Protein AF-A0A6I1ZCX1-F1 (afdb_monomer)

Solvent-accessible surface area (backbone atoms only — not comparable to full-atom values): 4088 Å² total; per-residue (Å²): 137,85,81,85,79,76,80,78,78,74,78,80,79,66,80,78,80,74,73,75,69,66,46,79,47,73,48,83,51,86,67,35,33,40,37,39,36,23,38,84,88,66,49,81,75,49,74,51,78,34,50,60,43,78,67,27,52,48,68,73,76,107

Radius of gyration: 23.3 Å; Cα contacts (8 Å, |Δi|>4): 71; chains: 1; bounding box: 38×42×63 Å

pLDDT: mean 83.61, std 18.28, range [43.19, 98.19]

Secondary structure (DSSP, 8-state):
----PPP--------------EEEEEEE-SSEEEEEEEETT--EEEEEEEESSHHHHHHHH-

Nearest PDB structures (foldseek):
  3j9m-assembly1_AI  TM=5.997E-01  e=6.069E-01  Homo sapiens
  6zm6-assembly1_AI  TM=5.994E-01  e=6.855E-01  Homo sapiens
  7nsh-assembly1_BS  TM=7.611E-01  e=1.424E+00  Sus scrofa
  5aj4-assembly1_AK  TM=5.904E-01  e=8.747E-01  Sus scrofa
  8oip-assembly1_Ai  TM=5.996E-01  e=9.296E-01  Sus scrofa

Mean predicted aligned error: 12.22 Å

Structure (mmCIF, N/CA/C/O backbone):
data_AF-A0A6I1ZCX1-F1
#
_entry.id   AF-A0A6I1ZCX1-F1
#
loop_
_atom_site.group_PDB
_atom_site.id
_atom_site.type_symbol
_atom_site.label_atom_id
_atom_site.label_alt_id
_atom_site.label_comp_id
_atom_site.label_asym_id
_atom_site.label_entity_id
_atom_site.label_seq_id
_atom_site.pdbx_PDB_ins_code
_atom_site.Cartn_x
_atom_site.Cartn_y
_atom_site.Cartn_z
_atom_site.occupancy
_atom_site.B_iso_or_equiv
_atom_site.auth_seq_id
_atom_site.auth_comp_id
_atom_site.auth_asym_id
_atom_site.auth_atom_id
_atom_site.pdbx_PDB_model_num
ATOM 1 N N . MET A 1 1 ? -29.571 32.752 51.502 1.00 43.19 1 MET A N 1
ATOM 2 C CA . MET A 1 1 ? -28.186 32.563 51.024 1.00 43.19 1 MET A CA 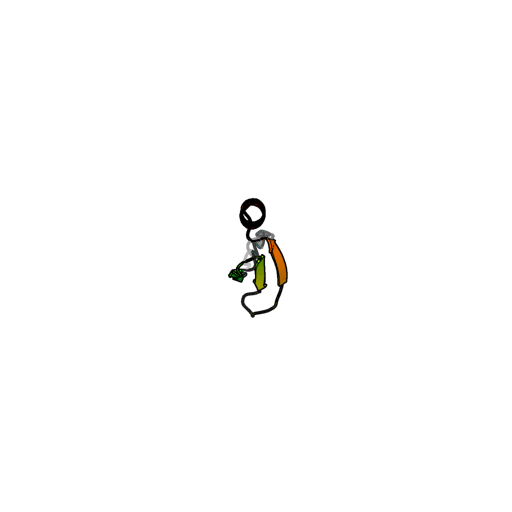1
ATOM 3 C C . MET A 1 1 ? -28.233 32.578 49.508 1.00 43.19 1 MET A C 1
ATOM 5 O O . MET A 1 1 ? -28.819 31.671 48.938 1.00 43.19 1 MET A O 1
ATOM 9 N N . THR A 1 2 ? -27.726 33.629 48.869 1.00 46.44 2 THR A N 1
ATOM 10 C CA . THR A 1 2 ? -27.741 33.757 47.404 1.00 46.44 2 THR A CA 1
ATOM 11 C C . THR A 1 2 ? -26.357 33.385 46.896 1.00 46.44 2 THR A C 1
ATOM 13 O O . THR A 1 2 ? -25.396 34.088 47.195 1.00 46.44 2 THR A O 1
ATOM 16 N N . VAL A 1 3 ? -26.234 32.267 46.181 1.00 51.19 3 VAL A N 1
ATOM 17 C CA . VAL A 1 3 ? -24.994 31.918 45.478 1.00 51.19 3 VAL A CA 1
ATOM 18 C C . VAL A 1 3 ? -25.030 32.556 44.092 1.00 51.19 3 VAL A C 1
ATOM 20 O O . VAL A 1 3 ? -25.950 32.323 43.312 1.00 51.19 3 VAL A O 1
ATOM 23 N N . LEU A 1 4 ? -24.049 33.406 43.804 1.00 52.03 4 LEU A N 1
ATOM 24 C CA . LEU A 1 4 ? -23.825 33.958 42.474 1.00 52.03 4 LEU A CA 1
ATOM 25 C C . LEU A 1 4 ? -23.147 32.861 41.638 1.00 52.03 4 LEU A C 1
ATOM 27 O O . LEU A 1 4 ? -21.977 32.555 41.863 1.00 52.03 4 LEU A O 1
ATOM 31 N N . SER A 1 5 ? -23.887 32.213 40.734 1.00 66.31 5 SER A N 1
ATOM 32 C CA . SER A 1 5 ? -23.312 31.192 39.849 1.00 66.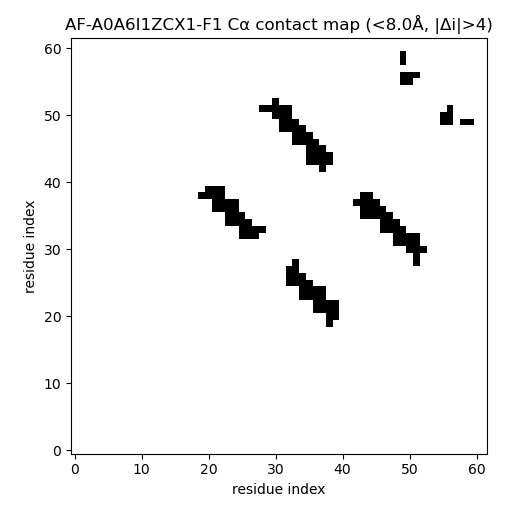31 5 SER A CA 1
ATOM 33 C C . SER A 1 5 ? -22.488 31.852 38.744 1.00 66.31 5 SER A C 1
ATOM 35 O O . SER A 1 5 ? -22.933 32.798 38.095 1.00 66.31 5 SER A O 1
ATOM 37 N N . MET A 1 6 ? -21.275 31.337 38.560 1.00 68.00 6 MET A N 1
ATOM 38 C CA . MET A 1 6 ? -20.283 31.765 37.574 1.00 68.00 6 MET A CA 1
ATOM 39 C C . MET A 1 6 ? -20.796 31.556 36.137 1.00 68.00 6 MET A C 1
ATOM 41 O O . MET A 1 6 ? -21.590 30.640 35.906 1.00 68.00 6 MET A O 1
ATOM 45 N N . PRO A 1 7 ? -20.351 32.373 35.163 1.00 56.22 7 PRO A N 1
ATOM 46 C CA . PRO A 1 7 ? -20.769 32.232 33.776 1.00 56.22 7 PRO A CA 1
ATOM 47 C C . PRO A 1 7 ? -20.357 30.861 33.233 1.00 56.22 7 PRO A C 1
ATOM 49 O O . PRO A 1 7 ? -19.188 30.467 33.288 1.00 56.22 7 PRO A O 1
ATOM 52 N N . HIS A 1 8 ? -21.342 30.143 32.691 1.00 54.97 8 HIS A N 1
ATOM 53 C CA . HIS A 1 8 ? -21.118 28.987 31.836 1.00 54.97 8 HIS A CA 1
ATOM 54 C C . HIS A 1 8 ? -20.174 29.433 30.721 1.00 54.97 8 HIS A C 1
ATOM 56 O O . HIS A 1 8 ? -20.512 30.335 29.952 1.00 54.97 8 HIS A O 1
ATOM 62 N N . HIS A 1 9 ? -18.970 28.864 30.681 1.00 54.00 9 HIS A N 1
ATOM 63 C CA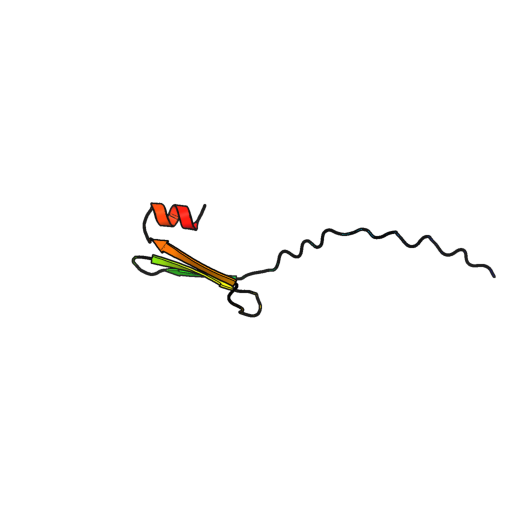 . HIS A 1 9 ? -18.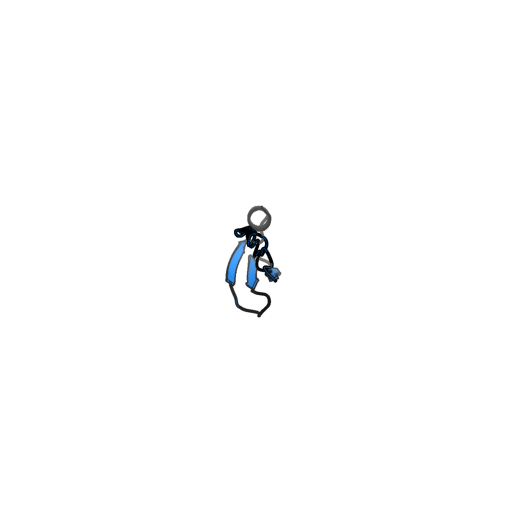041 29.135 29.597 1.00 54.00 9 HIS A CA 1
ATOM 64 C C . HIS A 1 9 ? -18.715 28.694 28.298 1.00 54.00 9 HIS A C 1
ATOM 66 O O . HIS A 1 9 ? -18.933 27.507 28.057 1.00 54.00 9 HIS A O 1
ATOM 72 N N . CYS A 1 10 ? -19.117 29.703 27.523 1.00 49.84 10 CYS A N 1
ATOM 73 C CA . CYS A 1 10 ? -19.576 29.598 26.153 1.00 49.84 10 CYS A CA 1
ATOM 74 C C . CYS A 1 10 ? -18.571 28.741 25.383 1.00 49.84 10 CYS A C 1
ATOM 76 O O . CYS A 1 10 ? -17.364 28.960 25.496 1.00 49.84 10 CYS A O 1
ATOM 78 N N . GLY A 1 11 ? -19.091 27.733 24.684 1.00 60.72 11 GLY A N 1
ATOM 79 C CA . GLY A 1 11 ? -18.328 26.631 24.127 1.00 60.72 11 GLY A CA 1
ATOM 80 C C . GLY A 1 11 ? -17.043 27.074 23.442 1.00 60.72 11 GLY A C 1
ATOM 81 O O . GLY A 1 11 ? -17.066 27.747 22.413 1.00 60.72 11 GLY A O 1
ATOM 82 N N . SER A 1 12 ? -15.915 26.596 23.960 1.00 55.12 12 SER A N 1
ATOM 83 C CA . SER A 1 12 ? -14.791 26.326 23.083 1.00 55.12 12 SER A CA 1
ATOM 84 C C . SER A 1 12 ? -15.246 25.193 22.169 1.00 55.12 12 SER A C 1
ATOM 86 O O . SER A 1 12 ? -15.225 24.026 22.564 1.00 55.12 12 SER A O 1
ATOM 88 N N . ALA A 1 13 ? -15.699 25.530 20.963 1.00 62.19 13 ALA A N 1
ATOM 89 C CA . ALA A 1 13 ? -15.668 24.593 19.855 1.00 62.19 13 ALA A CA 1
ATOM 90 C C . ALA A 1 13 ? -14.193 24.227 19.656 1.00 62.19 13 ALA A C 1
ATOM 92 O O . ALA A 1 13 ? -13.464 24.886 18.917 1.00 62.19 13 ALA A O 1
ATOM 93 N N . GLN A 1 14 ? -13.718 23.234 20.411 1.00 63.12 14 GLN A N 1
ATOM 94 C CA . GLN A 1 14 ? -12.478 22.567 20.076 1.00 63.12 14 GLN A CA 1
ATOM 95 C C . GLN A 1 14 ? -12.700 22.025 18.666 1.00 63.12 14 GLN A C 1
ATOM 97 O O . GLN A 1 14 ? -13.706 21.340 18.458 1.00 63.12 14 GLN A O 1
ATOM 102 N N . PRO A 1 15 ? -11.832 22.331 17.688 1.00 54.81 15 PRO A N 1
ATOM 103 C CA . PRO A 1 15 ? -11.837 21.561 16.463 1.00 54.81 15 PRO A CA 1
ATOM 104 C C . PRO A 1 15 ? -11.658 20.112 16.905 1.00 54.81 15 PRO A C 1
ATOM 106 O O . PRO A 1 15 ? -10.636 19.757 17.496 1.00 54.81 15 PRO A O 1
ATOM 109 N N . SER A 1 16 ? -12.692 19.295 16.726 1.00 61.47 16 SER A N 1
ATOM 110 C CA . SER A 1 16 ? -12.549 17.857 16.833 1.00 61.47 16 SER A CA 1
ATOM 111 C C . SER A 1 16 ? -11.621 17.484 15.693 1.00 61.47 16 SER A C 1
ATOM 113 O O . SER A 1 16 ? -12.058 17.296 14.558 1.00 61.47 16 SER A O 1
ATOM 115 N N . THR A 1 17 ? -10.323 17.456 15.976 1.00 58.38 17 THR A N 1
ATOM 116 C CA . THR A 1 17 ? -9.338 16.765 15.158 1.00 58.38 17 THR A CA 1
ATOM 117 C C . THR A 1 17 ? -9.642 15.281 15.306 1.00 58.38 17 THR A C 1
ATOM 119 O O . THR A 1 17 ? -8.906 14.541 15.951 1.00 58.38 17 THR A O 1
ATOM 122 N N . ASP A 1 18 ? -10.786 14.851 14.779 1.00 63.25 18 ASP A N 1
ATOM 123 C CA . ASP A 1 18 ? -11.116 13.446 14.630 1.00 63.25 18 ASP A CA 1
ATOM 124 C C . ASP A 1 18 ? -10.363 12.952 13.397 1.00 63.25 18 ASP A C 1
ATOM 126 O O . ASP A 1 18 ? -10.918 12.677 12.335 1.00 63.25 18 ASP A O 1
ATOM 130 N N . SER A 1 19 ? -9.035 12.960 13.509 1.00 69.94 19 SER A N 1
ATOM 131 C CA . SER A 1 19 ? -8.170 12.266 12.574 1.00 69.94 19 SER A CA 1
ATOM 132 C C . SER A 1 19 ? -8.402 10.781 12.816 1.00 69.94 19 SER A C 1
ATOM 134 O O . SER A 1 19 ? -7.727 10.167 13.645 1.00 69.94 19 SER A O 1
ATOM 136 N N . ALA A 1 20 ? -9.408 10.220 12.143 1.00 83.12 20 ALA A N 1
ATOM 137 C CA . ALA A 1 20 ? -9.714 8.803 12.225 1.00 83.12 20 ALA A CA 1
ATOM 138 C C . ALA A 1 20 ? -8.442 8.002 11.914 1.00 83.12 20 ALA A C 1
ATOM 140 O O . ALA A 1 20 ? -7.842 8.139 10.846 1.00 83.12 20 ALA A O 1
ATOM 141 N N . THR A 1 21 ? -8.005 7.184 12.872 1.00 92.62 21 THR A N 1
ATOM 142 C CA . THR A 1 21 ? -6.861 6.295 12.662 1.00 92.62 21 THR A CA 1
ATOM 143 C C . THR A 1 21 ? -7.250 5.225 11.647 1.00 92.62 21 THR A C 1
ATOM 145 O O . THR A 1 21 ? -8.322 4.622 11.741 1.00 92.62 21 THR A O 1
ATOM 148 N N . VAL A 1 22 ? -6.369 4.979 10.683 1.00 95.38 22 VAL A N 1
ATOM 149 C CA . VAL A 1 22 ? -6.541 3.963 9.641 1.00 95.38 22 VAL A CA 1
ATOM 150 C C . VAL A 1 22 ? -5.300 3.085 9.560 1.00 95.38 22 VAL A C 1
ATOM 152 O O . VAL A 1 22 ? -4.212 3.489 9.970 1.00 95.38 22 VAL A O 1
ATOM 155 N N . VAL A 1 23 ? -5.468 1.884 9.017 1.00 96.44 23 VAL A N 1
ATOM 156 C CA . VAL A 1 23 ? -4.372 0.975 8.681 1.00 96.44 23 VAL A CA 1
ATOM 157 C C . VAL A 1 23 ? -4.238 0.932 7.164 1.00 96.44 23 VAL A C 1
ATOM 159 O O . VAL A 1 23 ? -5.225 0.747 6.452 1.00 96.44 23 VAL A O 1
ATOM 162 N N . LEU A 1 24 ? -3.010 1.100 6.677 1.00 96.00 24 LEU A N 1
ATOM 163 C CA . LEU A 1 24 ? -2.661 0.959 5.268 1.00 96.00 24 LEU A CA 1
ATOM 164 C C . LEU A 1 24 ? -1.965 -0.386 5.054 1.00 96.00 24 LEU A C 1
ATOM 166 O O . LEU A 1 24 ? -0.908 -0.632 5.633 1.00 96.00 24 LEU A O 1
ATOM 170 N N . GLY A 1 25 ? -2.545 -1.242 4.220 1.00 96.25 25 GLY A N 1
ATOM 171 C CA . GLY A 1 25 ? -1.896 -2.450 3.720 1.00 96.25 25 GLY A CA 1
ATOM 172 C C . GLY A 1 25 ? -1.400 -2.237 2.295 1.00 96.25 25 GLY A C 1
ATOM 173 O O . GLY A 1 25 ? -2.116 -1.652 1.482 1.00 96.25 25 GLY A O 1
ATOM 174 N N . VAL A 1 26 ? -0.200 -2.728 1.988 1.00 96.50 26 VAL A N 1
ATOM 175 C CA . VAL A 1 26 ? 0.329 -2.779 0.620 1.00 96.50 26 VAL A CA 1
ATOM 176 C C . VAL A 1 26 ? 0.670 -4.224 0.294 1.00 96.50 26 VAL A C 1
ATOM 178 O O . VAL A 1 26 ? 1.514 -4.831 0.950 1.00 96.50 26 VAL A O 1
ATOM 181 N N . ASP A 1 27 ? 0.004 -4.764 -0.714 1.00 96.31 27 ASP A N 1
ATOM 182 C CA . ASP A 1 27 ? 0.306 -6.062 -1.296 1.00 96.31 27 ASP A CA 1
ATOM 183 C C . ASP A 1 27 ? 1.305 -5.879 -2.445 1.00 96.31 27 ASP A C 1
ATOM 185 O O . ASP A 1 27 ? 0.990 -5.277 -3.476 1.00 96.31 27 ASP A O 1
ATOM 189 N N . THR A 1 28 ? 2.536 -6.350 -2.242 1.00 93.81 28 THR A N 1
ATOM 190 C CA . THR A 1 28 ? 3.668 -6.135 -3.148 1.00 93.81 28 THR A CA 1
ATOM 191 C C . THR A 1 28 ? 3.873 -7.329 -4.083 1.00 93.81 28 THR A C 1
ATOM 193 O O . THR A 1 28 ? 4.711 -8.200 -3.856 1.00 93.81 28 THR A O 1
ATOM 196 N N . HIS A 1 29 ? 3.119 -7.364 -5.182 1.00 93.75 29 HIS A N 1
ATOM 197 C CA . HIS A 1 29 ? 3.323 -8.331 -6.263 1.00 93.75 29 HIS A CA 1
ATOM 198 C C . HIS A 1 29 ? 4.378 -7.847 -7.274 1.00 93.75 29 HIS A C 1
ATOM 200 O O . HIS A 1 29 ? 4.856 -6.714 -7.227 1.00 93.75 29 HIS A O 1
ATOM 206 N N . LYS A 1 30 ? 4.770 -8.734 -8.202 1.00 93.62 30 LYS A N 1
ATOM 207 C CA . LYS A 1 30 ? 5.858 -8.481 -9.164 1.00 93.62 30 LYS A CA 1
ATOM 208 C C . LYS A 1 30 ? 5.605 -7.265 -10.061 1.00 93.62 30 LYS A C 1
ATOM 210 O O . LYS A 1 30 ? 6.527 -6.493 -10.291 1.00 93.62 30 LYS A O 1
ATOM 215 N N . ASP A 1 31 ? 4.383 -7.133 -10.573 1.00 97.69 31 ASP A N 1
ATOM 216 C CA . ASP A 1 31 ? 4.053 -6.162 -11.625 1.00 97.69 31 ASP A CA 1
ATOM 217 C C . ASP A 1 31 ? 3.130 -5.037 -11.127 1.00 97.69 31 ASP A C 1
ATOM 219 O O . ASP A 1 31 ? 2.971 -4.013 -11.794 1.00 97.69 31 ASP A O 1
ATOM 223 N N . VAL A 1 32 ? 2.537 -5.202 -9.943 1.00 97.50 32 VAL A N 1
ATOM 224 C CA . VAL A 1 32 ? 1.564 -4.274 -9.363 1.00 97.50 32 VAL A CA 1
ATOM 225 C C . VAL A 1 32 ? 1.673 -4.256 -7.841 1.00 97.50 32 VAL A C 1
ATOM 227 O O . VAL A 1 32 ? 1.883 -5.294 -7.213 1.00 97.50 32 VAL A O 1
ATOM 230 N N . TYR A 1 33 ? 1.489 -3.079 -7.254 1.00 97.50 33 TYR A N 1
ATOM 231 C CA . TYR A 1 33 ? 1.277 -2.890 -5.826 1.00 97.50 33 TYR A CA 1
ATOM 232 C C . TYR A 1 33 ? -0.177 -2.515 -5.594 1.00 97.50 33 TYR A C 1
ATOM 234 O O . TYR A 1 33 ? -0.662 -1.528 -6.149 1.00 97.50 33 TYR A O 1
ATOM 242 N N . VAL A 1 34 ? -0.882 -3.303 -4.790 1.00 97.69 34 VAL A N 1
ATOM 243 C CA . VAL A 1 34 ? -2.272 -3.013 -4.434 1.00 97.69 34 VAL A CA 1
ATOM 244 C C . VAL A 1 34 ? -2.309 -2.476 -3.017 1.00 97.69 34 VAL A C 1
ATOM 246 O O . VAL A 1 34 ? -1.827 -3.107 -2.081 1.00 97.69 34 VAL A O 1
ATOM 249 N N . VAL A 1 35 ? -2.888 -1.295 -2.863 1.00 97.88 35 VAL A N 1
ATOM 250 C CA . VAL A 1 35 ? -3.038 -0.611 -1.587 1.00 97.88 35 VAL A CA 1
ATOM 251 C C . VAL A 1 35 ? -4.470 -0.768 -1.109 1.00 97.88 35 VAL A C 1
ATOM 253 O O . VAL A 1 35 ? -5.401 -0.556 -1.886 1.00 97.88 35 VAL A O 1
ATOM 256 N N . ALA A 1 36 ? -4.650 -1.095 0.167 1.00 98.19 36 ALA A N 1
ATOM 257 C CA . ALA A 1 36 ? -5.946 -1.115 0.831 1.00 98.19 36 ALA A CA 1
ATOM 258 C C . ALA A 1 36 ? -5.893 -0.274 2.108 1.00 98.19 36 ALA A C 1
ATOM 260 O O . ALA A 1 36 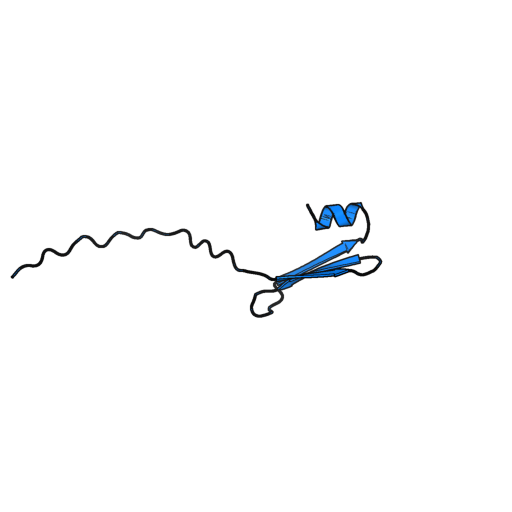? -5.025 -0.470 2.961 1.00 98.19 36 ALA A O 1
ATOM 261 N N . VAL A 1 37 ? -6.842 0.649 2.249 1.00 97.62 37 VAL A N 1
ATOM 262 C CA . VAL A 1 37 ? -7.038 1.417 3.482 1.00 97.62 37 VAL A CA 1
ATOM 263 C C . VAL A 1 37 ? -8.179 0.777 4.251 1.00 97.62 37 VAL A C 1
ATOM 265 O O . VAL A 1 37 ? -9.275 0.625 3.710 1.00 97.62 37 VAL A O 1
ATOM 268 N N . VAL A 1 38 ? -7.949 0.431 5.513 1.00 97.88 38 VAL A N 1
ATOM 269 C CA . VAL A 1 38 ? -8.988 -0.109 6.395 1.00 97.88 38 VAL A CA 1
ATOM 270 C C . VAL A 1 38 ? -9.121 0.723 7.666 1.00 97.88 38 VAL A C 1
ATOM 272 O O . VAL A 1 38 ? -8.151 1.302 8.158 1.00 97.88 38 VAL A O 1
ATOM 275 N N . SER A 1 39 ? -10.332 0.795 8.216 1.00 95.62 39 SER A N 1
ATOM 276 C CA . SER A 1 39 ? -10.552 1.371 9.543 1.00 95.62 39 SER A CA 1
ATOM 277 C C . SER A 1 39 ? -9.928 0.487 10.627 1.00 95.62 39 SER A C 1
ATOM 279 O O . SER A 1 39 ? -9.677 -0.699 10.405 1.00 95.62 39 SER A O 1
ATOM 281 N N . ILE A 1 40 ? -9.755 1.021 11.840 1.00 95.31 40 ILE A N 1
ATOM 282 C CA . ILE A 1 40 ? -9.322 0.219 13.001 1.00 95.31 40 ILE A CA 1
ATOM 283 C C . ILE A 1 40 ? -10.241 -0.976 13.303 1.00 95.31 40 ILE A C 1
ATOM 285 O O . ILE A 1 40 ? -9.807 -1.942 13.924 1.00 95.31 40 ILE A O 1
ATOM 289 N N . LEU A 1 41 ? -11.504 -0.921 12.864 1.00 95.38 41 LEU A N 1
ATOM 290 C CA . LEU A 1 41 ? -12.486 -1.991 13.043 1.00 95.38 41 LEU A CA 1
ATOM 291 C C . LEU A 1 41 ? -12.472 -2.995 11.874 1.00 95.38 41 LEU A C 1
ATOM 293 O O . LEU A 1 41 ? -13.284 -3.914 11.844 1.00 95.38 41 LEU A O 1
ATOM 297 N N . GLY A 1 42 ? -11.568 -2.810 10.905 1.00 94.81 42 GLY A N 1
ATOM 298 C CA . GLY A 1 42 ? -11.385 -3.685 9.748 1.00 94.81 42 GLY A CA 1
ATOM 299 C C . GLY A 1 42 ? -12.289 -3.380 8.552 1.00 94.81 42 GLY A C 1
ATOM 300 O O . GLY A 1 42 ? -12.327 -4.169 7.612 1.00 94.81 42 GLY A O 1
ATOM 301 N N . ALA A 1 43 ? -13.019 -2.259 8.548 1.00 96.88 43 ALA A N 1
ATOM 302 C CA . ALA A 1 43 ? -13.848 -1.885 7.401 1.00 96.88 43 ALA A CA 1
ATOM 3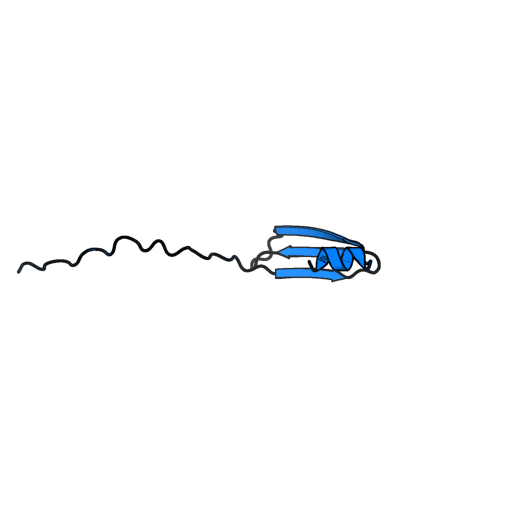03 C C . ALA A 1 43 ? -12.975 -1.381 6.242 1.00 96.88 43 ALA A C 1
ATOM 305 O O . ALA A 1 43 ? -12.133 -0.514 6.460 1.00 96.88 43 ALA A O 1
ATOM 306 N N . LEU A 1 44 ? -13.197 -1.874 5.019 1.00 97.50 44 LEU A N 1
ATOM 307 C CA . LEU A 1 44 ? -12.497 -1.391 3.825 1.00 97.50 44 LEU A CA 1
ATOM 308 C C . LEU A 1 44 ? -12.977 0.016 3.451 1.00 97.50 44 LEU A C 1
ATOM 310 O O . LEU A 1 44 ? -14.164 0.227 3.214 1.00 97.50 44 LEU A O 1
ATOM 314 N N . LEU A 1 45 ? -12.043 0.962 3.384 1.00 97.25 45 LEU A N 1
ATOM 315 C CA . LEU A 1 45 ? -12.303 2.369 3.069 1.00 97.25 45 LEU A CA 1
ATOM 316 C C . LEU A 1 45 ? -11.961 2.713 1.615 1.00 97.25 45 LEU A C 1
ATOM 318 O O . LEU A 1 45 ? -12.544 3.632 1.047 1.00 97.25 45 LEU A O 1
ATOM 322 N N . GLY A 1 46 ? -11.040 1.971 0.998 1.00 97.75 46 GLY A N 1
ATOM 323 C CA . GLY A 1 46 ? -10.685 2.150 -0.404 1.00 97.75 46 GLY A CA 1
ATOM 324 C C . GLY A 1 46 ? -9.524 1.269 -0.843 1.00 97.75 46 GLY A C 1
ATOM 325 O O . GLY A 1 46 ? -8.793 0.720 -0.014 1.00 97.75 46 GLY A O 1
ATOM 326 N N . THR A 1 47 ? -9.362 1.157 -2.161 1.00 98.12 47 THR A N 1
ATOM 327 C CA . THR A 1 47 ? -8.257 0.436 -2.797 1.00 98.12 47 THR A CA 1
ATOM 328 C C . THR A 1 47 ? -7.712 1.205 -3.989 1.00 98.12 47 THR A C 1
ATOM 330 O O . THR A 1 47 ? -8.480 1.852 -4.699 1.00 98.12 47 THR A O 1
ATOM 333 N N . GLN A 1 48 ? -6.415 1.077 -4.250 1.00 98.00 48 GLN A N 1
ATOM 334 C CA . GLN A 1 48 ? -5.760 1.615 -5.445 1.00 98.00 48 GLN A CA 1
ATOM 335 C C . GLN A 1 48 ? -4.679 0.637 -5.914 1.00 98.00 48 GLN A C 1
ATOM 337 O O . GLN A 1 48 ? -4.028 0.001 -5.087 1.00 98.00 48 GLN A O 1
ATOM 342 N N . ALA A 1 49 ? -4.484 0.519 -7.225 1.00 97.62 49 ALA A N 1
ATOM 343 C CA . ALA A 1 49 ? -3.417 -0.286 -7.809 1.00 97.62 49 ALA A CA 1
ATOM 344 C C . ALA A 1 49 ? -2.390 0.617 -8.498 1.00 97.62 49 ALA A C 1
ATOM 346 O O . ALA A 1 49 ? -2.764 1.500 -9.267 1.00 97.62 49 ALA A O 1
ATOM 347 N N . PHE A 1 50 ? -1.109 0.356 -8.254 1.00 97.50 50 PHE A N 1
ATOM 348 C CA . PHE A 1 50 ? 0.011 1.078 -8.851 1.00 97.50 50 PHE A CA 1
ATOM 349 C C . PHE A 1 50 ? 0.909 0.099 -9.609 1.00 97.50 50 PHE A C 1
ATOM 351 O O . PHE A 1 50 ? 1.225 -0.963 -9.070 1.00 97.50 50 PHE A O 1
ATOM 358 N N . PRO A 1 51 ? 1.363 0.409 -10.834 1.00 97.69 51 PRO A N 1
ATOM 359 C CA . PRO A 1 51 ? 2.334 -0.435 -11.525 1.00 97.69 51 PRO A CA 1
ATOM 360 C C . PRO A 1 51 ? 3.643 -0.536 -10.729 1.00 97.69 51 PRO A C 1
ATOM 362 O O . PRO A 1 51 ? 4.155 0.480 -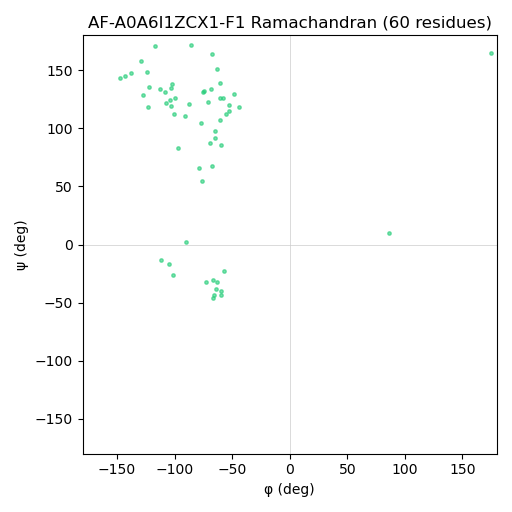10.263 1.00 97.69 51 PRO A O 1
ATOM 365 N N . ALA A 1 52 ? 4.253 -1.720 -10.644 1.00 97.00 52 ALA A N 1
ATOM 366 C CA . ALA A 1 52 ? 5.557 -1.928 -10.000 1.00 97.00 52 ALA A CA 1
ATOM 367 C C . ALA A 1 52 ? 6.720 -1.429 -10.888 1.00 97.00 52 ALA A C 1
ATOM 369 O O . ALA A 1 52 ? 7.649 -2.152 -11.242 1.00 97.00 52 ALA A O 1
ATOM 370 N N . THR A 1 53 ? 6.643 -0.163 -11.293 1.00 97.50 53 THR A N 1
ATOM 371 C CA . THR A 1 53 ? 7.624 0.545 -12.121 1.00 97.50 53 THR A CA 1
ATOM 372 C C . THR A 1 53 ? 8.218 1.710 -11.332 1.00 97.50 53 THR A C 1
ATOM 374 O O . THR A 1 53 ? 7.729 2.059 -10.258 1.00 97.50 53 THR A O 1
ATOM 377 N N . ALA A 1 54 ? 9.267 2.353 -11.848 1.00 96.69 54 ALA A N 1
ATOM 378 C CA . ALA A 1 54 ? 9.812 3.556 -11.214 1.00 96.69 54 ALA A CA 1
ATOM 379 C C . ALA A 1 54 ? 8.768 4.688 -11.122 1.00 96.69 54 ALA A C 1
ATOM 381 O O . ALA A 1 54 ? 8.667 5.344 -10.089 1.00 96.69 54 ALA A O 1
ATOM 382 N N . ALA A 1 55 ? 7.956 4.873 -12.170 1.00 96.88 55 ALA A N 1
ATOM 383 C CA . ALA A 1 55 ? 6.879 5.861 -12.179 1.00 96.88 55 ALA A CA 1
ATOM 384 C C . ALA A 1 55 ? 5.769 5.502 -11.179 1.00 96.88 55 ALA A C 1
ATOM 386 O O . ALA A 1 55 ? 5.379 6.343 -10.378 1.00 96.88 55 ALA A O 1
ATOM 387 N N . GLY A 1 56 ? 5.330 4.241 -11.150 1.00 95.88 56 GLY A N 1
ATOM 388 C CA . GLY A 1 56 ? 4.299 3.806 -10.202 1.00 95.88 56 GLY A CA 1
ATOM 389 C C . GLY A 1 56 ? 4.761 3.834 -8.738 1.00 95.88 56 GLY A C 1
ATOM 390 O O . GLY A 1 56 ? 3.966 4.136 -7.857 1.00 95.88 56 GLY A O 1
ATOM 391 N N . ASN A 1 57 ? 6.055 3.626 -8.461 1.00 92.81 57 ASN A N 1
ATOM 392 C CA . ASN A 1 57 ? 6.622 3.875 -7.129 1.00 92.81 57 ASN A CA 1
ATOM 393 C C . ASN A 1 57 ? 6.550 5.356 -6.738 1.00 92.81 57 ASN A C 1
ATOM 395 O O . ASN A 1 57 ? 6.283 5.669 -5.582 1.00 92.81 57 ASN A O 1
ATOM 399 N N . HIS A 1 58 ? 6.781 6.267 -7.685 1.00 95.19 58 HIS A N 1
ATOM 400 C CA . HIS A 1 58 ? 6.630 7.696 -7.431 1.00 95.19 58 HIS A CA 1
ATOM 401 C C . HIS A 1 58 ? 5.163 8.054 -7.154 1.00 95.19 58 HIS A C 1
ATOM 403 O O . HIS A 1 58 ? 4.893 8.775 -6.203 1.00 95.19 58 HIS A O 1
ATOM 409 N N . GLU A 1 59 ? 4.218 7.510 -7.928 1.00 94.44 59 GLU A N 1
ATOM 410 C CA . GLU A 1 59 ? 2.774 7.692 -7.697 1.00 94.44 59 GLU A CA 1
ATOM 411 C C . GLU A 1 59 ? 2.295 7.114 -6.357 1.00 94.44 59 GLU A C 1
ATOM 413 O O . GLU A 1 59 ? 1.373 7.651 -5.757 1.00 94.44 59 GLU A O 1
ATOM 418 N N . LEU A 1 60 ? 2.909 6.0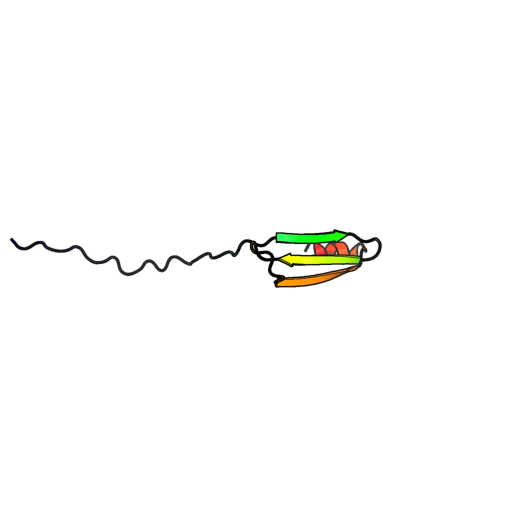29 -5.876 1.00 91.88 60 LEU A N 1
ATOM 419 C CA . LEU A 1 60 ? 2.565 5.422 -4.589 1.00 91.88 60 LEU A CA 1
ATOM 420 C C . LEU A 1 60 ? 3.043 6.256 -3.384 1.00 91.88 60 LEU A C 1
ATOM 422 O O . LEU A 1 60 ? 2.423 6.201 -2.323 1.00 91.88 60 LEU A O 1
ATOM 426 N N . LEU A 1 61 ? 4.171 6.963 -3.513 1.00 89.69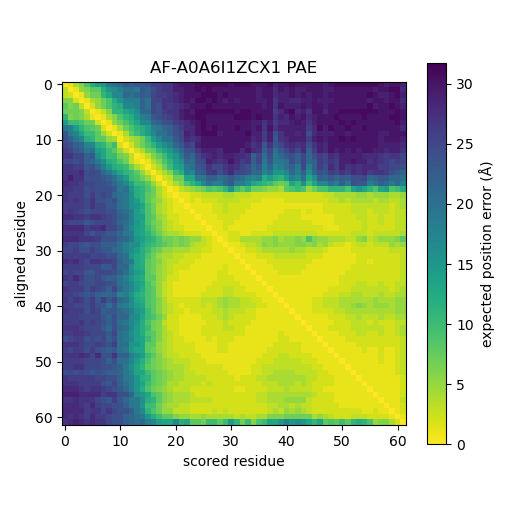 61 LEU A N 1
ATOM 427 C CA . LEU A 1 61 ? 4.870 7.599 -2.387 1.00 89.69 61 LEU A CA 1
ATOM 428 C C . LEU A 1 61 ? 4.698 9.122 -2.297 1.00 89.69 61 LEU A C 1
ATOM 430 O O . LEU A 1 61 ? 5.029 9.688 -1.254 1.00 89.69 61 LEU A O 1
ATOM 434 N N . CYS A 1 62 ? 4.257 9.778 -3.372 1.00 69.56 62 CYS A N 1
ATOM 435 C CA . CYS A 1 62 ? 4.130 11.237 -3.476 1.00 69.56 62 CYS A CA 1
ATOM 436 C C . CYS A 1 62 ? 2.668 11.683 -3.422 1.00 69.56 62 CYS A C 1
ATOM 438 O O . CYS A 1 62 ? 2.420 12.745 -2.809 1.00 69.56 62 CYS A O 1
#

Sequence (62 aa):
MTVLSMPHHCGSAQPSTDSATVVLGVDTHKDVYVVAVVSILGALLGTQAFPATAAGNHELLC

Foldseek 3Di:
DDDDDDDDPDDPPPPPPPVQDWDWDWDDDDFKIKIWIAGPVGHTPDIDIFTPDPVSVVVVPD